Protein AF-A0A9E2P4Q6-F1 (afdb_monomer)

pLDDT: mean 70.93, std 13.13, range [40.0, 92.56]

Nearest PDB structures (foldseek):
  4heo-assembly2_B  TM=7.948E-01  e=6.466E+00  Hendra virus horse/Australia/Hendra/1994

Foldseek 3Di:
DLDDPVLVVVLVVQCVVDPDPVSNVVSVVVSQVVLVVSCVVQVFDADPVGCDPVSVLVSLCVVPDDPVVVVVLVVQCVVDPDPVSNVVSSVVSVVVSVVVVVVVVVVVD

Radius of gyration: 17.25 Å; Cα contacts (8 Å, |Δi|>4): 50; chains: 1; bounding box: 37×41×40 Å

Secondary structure (DSSP, 8-state):
--S-HHHHHHHHHHHHH--SHHHHHHHHHHHHHHHHHHHHHTTPPPBTTBS-HHHHHHHHHHHHS-HHHHHHHHHHHHH--SHHHHHHHHHHHHHHHHHHHHHHHHTT-

Mean predicted aligned error: 12.67 Å

Solvent-accessible surface area (backbone atoms only — not comparable to full-atom values): 6305 Å² total; per-residue (Å²): 120,94,62,55,73,66,58,52,49,50,50,53,50,53,55,68,68,38,88,44,73,69,50,39,50,50,55,51,48,55,50,52,48,54,51,46,54,46,24,55,81,66,76,38,70,68,50,99,93,38,73,40,71,66,38,51,47,56,47,51,46,68,75,76,42,54,72,68,57,46,50,50,52,55,49,51,55,68,66,41,89,45,71,67,56,44,47,52,57,50,50,55,51,50,51,53,52,51,52,51,51,52,50,58,60,63,72,73,110

Structure (mmCIF, N/CA/C/O backbone):
data_AF-A0A9E2P4Q6-F1
#
_entry.id   AF-A0A9E2P4Q6-F1
#
loop_
_atom_site.group_PDB
_atom_site.id
_atom_site.type_symbol
_atom_site.label_atom_id
_atom_site.label_alt_id
_atom_site.label_comp_id
_atom_site.label_asym_id
_atom_site.label_entity_id
_atom_site.label_seq_id
_atom_site.pdbx_PDB_ins_code
_atom_site.Cartn_x
_atom_site.Cartn_y
_atom_site.Cartn_z
_atom_site.occupancy
_atom_site.B_iso_or_equiv
_atom_site.auth_seq_id
_atom_site.auth_comp_id
_atom_site.auth_asym_id
_atom_site.auth_atom_id
_atom_site.pdbx_PDB_model_num
ATOM 1 N N . THR A 1 1 ? 0.460 -8.104 2.055 1.00 52.25 1 THR A N 1
ATOM 2 C CA . THR A 1 1 ? 1.035 -7.668 0.760 1.00 52.25 1 THR A CA 1
ATOM 3 C C . THR A 1 1 ? -0.127 -7.624 -0.206 1.00 52.25 1 THR A C 1
ATOM 5 O O . THR A 1 1 ? -1.015 -8.438 -0.014 1.00 52.25 1 THR A O 1
ATOM 8 N N . LEU A 1 2 ? -0.182 -6.671 -1.144 1.00 65.19 2 LEU A N 1
ATOM 9 C CA . LEU A 1 2 ? -1.323 -6.552 -2.075 1.00 65.19 2 LEU A CA 1
ATOM 10 C C . LEU A 1 2 ? -1.370 -7.691 -3.108 1.00 65.19 2 LEU A C 1
ATOM 12 O O . LEU A 1 2 ? -2.413 -7.941 -3.691 1.00 65.19 2 LEU A O 1
ATOM 16 N N . LEU A 1 3 ? -0.242 -8.376 -3.304 1.00 69.44 3 LEU A N 1
ATOM 17 C CA . LEU A 1 3 ? -0.119 -9.557 -4.151 1.00 69.44 3 LEU A CA 1
ATOM 18 C C . LEU A 1 3 ? -0.176 -10.836 -3.317 1.00 69.44 3 LEU A C 1
ATOM 20 O O . LEU A 1 3 ? 0.331 -10.858 -2.181 1.00 69.44 3 LEU A O 1
ATOM 24 N N . THR A 1 4 ? -0.711 -11.889 -3.931 1.00 74.12 4 THR A N 1
ATOM 25 C CA . THR A 1 4 ? -0.694 -13.270 -3.436 1.00 74.12 4 THR A CA 1
ATOM 26 C C . THR A 1 4 ? 0.733 -13.818 -3.350 1.00 74.12 4 THR A C 1
ATOM 28 O O . THR A 1 4 ? 1.673 -13.296 -3.962 1.00 74.12 4 THR A O 1
ATOM 31 N N . ASP A 1 5 ? 0.933 -14.893 -2.588 1.00 68.88 5 ASP A N 1
ATOM 32 C CA . ASP A 1 5 ? 2.251 -15.531 -2.494 1.00 68.88 5 ASP A CA 1
ATOM 33 C C . ASP A 1 5 ? 2.712 -16.159 -3.814 1.00 68.88 5 ASP A C 1
ATOM 35 O O . ASP A 1 5 ? 3.916 -16.188 -4.095 1.00 68.88 5 ASP A O 1
ATOM 39 N N . GLU A 1 6 ? 1.777 -16.572 -4.667 1.00 72.81 6 GLU A N 1
ATOM 40 C CA . GLU A 1 6 ? 2.077 -17.087 -6.000 1.00 72.81 6 GLU A CA 1
ATOM 41 C C . GLU A 1 6 ? 2.634 -15.982 -6.913 1.00 72.81 6 GLU A C 1
ATOM 43 O O . GLU A 1 6 ? 3.709 -16.135 -7.497 1.00 72.81 6 GLU A O 1
ATOM 48 N N . GLU A 1 7 ? 1.986 -14.813 -6.945 1.00 77.31 7 GLU A N 1
ATOM 49 C CA . GLU A 1 7 ? 2.436 -13.646 -7.720 1.00 77.31 7 GLU A C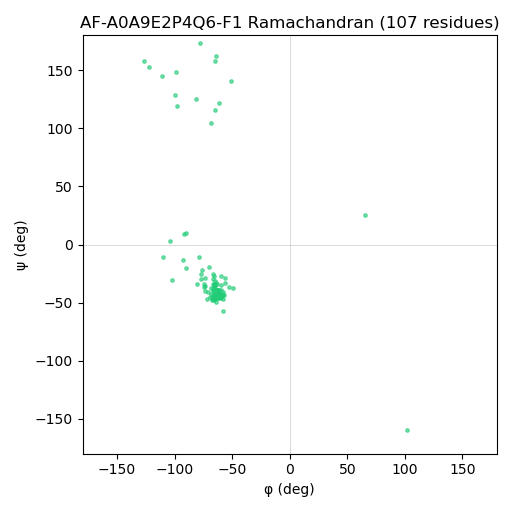A 1
ATOM 50 C C . GLU A 1 7 ? 3.817 -13.150 -7.264 1.00 77.31 7 GLU A C 1
ATOM 52 O O . GLU A 1 7 ? 4.692 -12.842 -8.080 1.00 77.31 7 GLU A O 1
ATOM 57 N N . ARG A 1 8 ? 4.070 -13.155 -5.951 1.00 76.25 8 ARG A N 1
ATOM 58 C CA . ARG A 1 8 ? 5.382 -12.798 -5.386 1.00 76.25 8 ARG A CA 1
ATOM 59 C C . ARG A 1 8 ? 6.463 -13.803 -5.759 1.00 76.25 8 ARG A C 1
ATOM 61 O O . ARG A 1 8 ? 7.605 -13.418 -6.027 1.00 76.25 8 ARG A O 1
ATOM 68 N N . THR A 1 9 ? 6.125 -15.087 -5.742 1.00 80.12 9 THR A N 1
ATOM 69 C CA . THR A 1 9 ? 7.049 -16.160 -6.121 1.00 80.12 9 THR A CA 1
ATOM 70 C C . THR A 1 9 ? 7.393 -16.058 -7.601 1.00 80.12 9 THR A C 1
ATOM 72 O O . THR A 1 9 ? 8.573 -16.098 -7.956 1.00 80.12 9 THR A O 1
ATOM 75 N N . ARG A 1 10 ? 6.394 -15.797 -8.448 1.00 84.62 10 ARG A N 1
ATOM 76 C CA . ARG A 1 10 ? 6.577 -15.563 -9.881 1.00 84.62 10 ARG A CA 1
ATOM 77 C C . ARG A 1 10 ? 7.484 -14.363 -10.156 1.00 84.62 10 ARG A C 1
ATOM 79 O O . ARG A 1 10 ? 8.424 -14.492 -10.935 1.00 84.62 10 ARG A O 1
ATOM 86 N N . PHE A 1 11 ? 7.286 -13.237 -9.468 1.00 84.25 11 PHE A N 1
ATOM 87 C CA . PHE A 1 11 ? 8.170 -12.072 -9.592 1.00 84.25 11 PHE A CA 1
ATOM 88 C C . PHE A 1 11 ? 9.620 -12.392 -9.203 1.00 84.25 11 PHE A C 1
A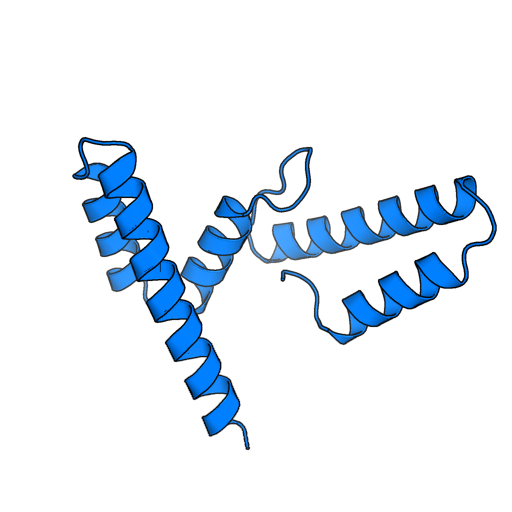TOM 90 O O . PHE A 1 11 ? 10.556 -12.033 -9.919 1.00 84.25 11 PHE A O 1
ATOM 97 N N . ARG A 1 12 ? 9.828 -13.108 -8.088 1.00 83.81 12 ARG A N 1
ATOM 98 C CA . ARG A 1 12 ? 11.173 -13.530 -7.660 1.00 83.81 12 ARG A CA 1
ATOM 99 C C . ARG A 1 12 ? 11.840 -14.427 -8.699 1.00 83.81 12 ARG A C 1
ATOM 101 O O . ARG A 1 12 ? 13.013 -14.219 -8.997 1.00 83.81 12 ARG A O 1
ATOM 108 N N . GLN A 1 13 ? 11.100 -15.377 -9.266 1.00 87.50 13 GLN A N 1
ATOM 109 C CA . GLN A 1 13 ? 11.609 -16.252 -10.321 1.00 87.50 13 GLN A CA 1
ATOM 110 C C . GLN A 1 13 ? 11.962 -15.466 -11.587 1.00 87.50 13 GLN A C 1
ATOM 112 O O . GLN A 1 13 ? 13.051 -15.646 -12.121 1.00 87.50 13 GLN A O 1
ATOM 117 N N . GLN A 1 14 ? 11.108 -14.540 -12.027 1.00 87.62 14 GLN A N 1
ATOM 118 C CA . GLN A 1 14 ? 11.386 -13.686 -13.188 1.00 87.62 14 GLN A CA 1
ATOM 119 C C . GLN A 1 14 ? 12.620 -12.801 -12.972 1.00 87.62 14 GLN A C 1
ATOM 121 O O . GLN A 1 14 ? 13.447 -12.664 -13.867 1.00 87.62 14 GLN A O 1
ATOM 126 N N . MET A 1 15 ? 12.800 -12.253 -11.768 1.00 90.44 15 MET A N 1
ATOM 127 C CA . MET A 1 15 ? 13.992 -11.475 -11.416 1.00 90.44 15 MET A CA 1
ATOM 128 C C . MET A 1 15 ? 15.274 -12.316 -11.380 1.00 90.44 15 MET A C 1
ATOM 130 O O . MET A 1 15 ? 16.342 -11.797 -11.706 1.00 90.44 15 MET A O 1
ATOM 134 N N . GLN A 1 16 ? 15.181 -13.588 -10.980 1.00 88.00 16 GLN A N 1
ATOM 135 C CA . GLN A 1 16 ? 16.305 -14.531 -11.007 1.00 88.00 16 GLN A CA 1
ATOM 136 C C . GLN A 1 16 ? 16.641 -14.995 -12.430 1.00 88.00 16 GLN A C 1
ATOM 138 O O . GLN A 1 16 ? 17.812 -15.187 -12.738 1.00 88.00 16 GLN A O 1
ATOM 143 N N . GLN A 1 17 ? 15.631 -15.155 -13.289 1.00 90.62 17 GLN A N 1
ATOM 144 C CA . GLN A 1 17 ? 15.797 -15.543 -14.694 1.00 90.62 17 GLN A CA 1
ATOM 145 C C . GLN A 1 17 ? 16.265 -14.381 -15.580 1.00 90.62 17 GLN A C 1
ATOM 147 O O . GLN A 1 17 ? 16.903 -14.617 -16.600 1.00 90.62 17 GLN A O 1
ATOM 152 N N . ALA A 1 18 ? 15.980 -13.134 -15.194 1.00 91.06 18 ALA A N 1
ATOM 153 C CA . ALA A 1 18 ? 16.427 -11.950 -15.914 1.00 91.06 18 ALA A CA 1
ATOM 154 C C . ALA A 1 18 ? 17.960 -11.824 -15.873 1.00 91.06 18 ALA A C 1
ATOM 156 O O . ALA A 1 18 ? 18.572 -11.612 -14.815 1.00 91.06 18 ALA A O 1
ATOM 157 N N . THR A 1 19 ? 18.570 -11.914 -17.054 1.00 90.69 19 THR A N 1
ATOM 158 C CA . THR A 1 19 ? 20.029 -11.927 -17.236 1.00 90.69 19 THR A CA 1
ATOM 159 C C . THR A 1 19 ? 20.611 -10.531 -17.418 1.00 90.69 19 THR A C 1
ATOM 161 O O . THR A 1 19 ? 21.797 -10.320 -17.171 1.00 90.69 19 THR A O 1
ATOM 164 N N . SER A 1 20 ? 19.769 -9.567 -17.797 1.00 92.56 20 SER A N 1
ATOM 165 C CA . SER A 1 20 ? 20.171 -8.193 -18.097 1.00 92.56 20 SER A CA 1
ATOM 166 C C . SER A 1 20 ? 19.449 -7.161 -17.230 1.00 92.56 20 SER A C 1
ATOM 168 O O . SER A 1 20 ? 18.305 -7.350 -16.811 1.00 92.56 20 SER A O 1
ATOM 170 N N . ASP A 1 21 ? 20.084 -6.009 -17.011 1.00 85.38 21 ASP A N 1
AT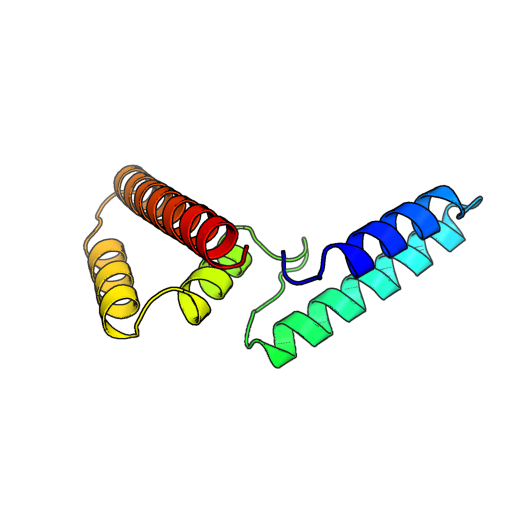OM 171 C CA . ASP A 1 21 ? 19.493 -4.907 -16.236 1.00 85.38 21 ASP A CA 1
ATOM 172 C C . ASP A 1 21 ? 18.232 -4.325 -16.902 1.00 85.38 21 ASP A C 1
ATOM 174 O O . ASP A 1 21 ? 17.259 -3.967 -16.233 1.00 85.38 21 ASP A O 1
ATOM 178 N N . ALA A 1 22 ? 18.199 -4.326 -18.238 1.00 89.00 22 ALA A N 1
ATOM 179 C CA . ALA A 1 22 ? 17.021 -3.951 -19.016 1.00 89.00 22 ALA A CA 1
ATOM 180 C C . ALA A 1 22 ? 15.830 -4.896 -18.762 1.00 89.00 22 ALA A C 1
ATOM 182 O O . ALA A 1 22 ? 14.705 -4.435 -18.561 1.00 89.00 22 ALA A O 1
ATOM 183 N N . GLU A 1 23 ? 16.072 -6.209 -18.694 1.00 87.44 23 GLU A N 1
ATOM 184 C CA . GLU A 1 23 ? 15.036 -7.204 -18.386 1.00 87.44 23 GLU A CA 1
ATOM 185 C C . GLU A 1 23 ? 14.530 -7.039 -16.953 1.00 87.44 23 GLU A C 1
ATOM 187 O O . GLU A 1 23 ? 13.325 -6.980 -16.719 1.00 87.44 23 GLU A O 1
ATOM 192 N N . ARG A 1 24 ? 15.440 -6.854 -15.991 1.00 81.81 24 ARG A N 1
ATOM 193 C CA . ARG A 1 24 ? 15.082 -6.587 -14.589 1.00 81.81 24 ARG A CA 1
ATOM 194 C C . ARG A 1 24 ? 14.257 -5.314 -14.440 1.00 81.81 24 ARG A C 1
ATOM 196 O O . ARG A 1 24 ? 13.322 -5.274 -13.641 1.00 81.81 24 ARG A O 1
ATOM 203 N N . THR A 1 25 ? 14.579 -4.274 -15.204 1.00 84.69 25 THR A N 1
ATOM 204 C CA . THR A 1 25 ? 13.820 -3.016 -15.210 1.00 84.69 25 THR A CA 1
ATOM 205 C C . THR A 1 25 ? 12.398 -3.230 -15.718 1.00 84.69 25 THR A C 1
ATOM 207 O O . THR A 1 25 ? 11.454 -2.729 -15.103 1.00 84.69 25 THR A O 1
ATOM 210 N N . ARG A 1 26 ? 12.237 -4.024 -16.782 1.00 85.94 26 ARG A N 1
ATOM 211 C CA . ARG A 1 26 ? 10.928 -4.387 -17.332 1.00 85.94 26 ARG A CA 1
ATOM 212 C C . ARG A 1 26 ? 10.097 -5.202 -16.340 1.00 85.94 26 ARG A C 1
ATOM 214 O O . ARG A 1 26 ? 8.988 -4.789 -16.018 1.00 85.94 26 ARG A O 1
ATOM 221 N N . VAL A 1 27 ? 10.679 -6.250 -15.756 1.00 84.69 27 VAL A N 1
ATOM 222 C CA . VAL A 1 27 ? 10.025 -7.096 -14.739 1.00 84.69 27 VAL A CA 1
ATOM 223 C C . VAL A 1 27 ? 9.587 -6.267 -13.524 1.00 84.69 27 VAL A C 1
ATOM 225 O O . VAL A 1 27 ? 8.478 -6.420 -13.016 1.00 84.69 27 VAL A O 1
ATOM 228 N N . ARG A 1 28 ? 10.417 -5.318 -13.066 1.00 83.88 28 ARG A N 1
ATOM 229 C CA . ARG A 1 28 ? 10.046 -4.385 -11.985 1.00 83.88 28 ARG A CA 1
ATOM 230 C C . ARG A 1 28 ? 8.911 -3.441 -12.377 1.00 83.88 28 ARG A C 1
ATOM 232 O O . ARG A 1 28 ? 8.100 -3.102 -11.520 1.00 83.88 28 ARG A O 1
ATOM 239 N N . ALA A 1 29 ? 8.875 -2.971 -13.622 1.00 84.12 29 ALA A N 1
ATOM 240 C CA . ALA A 1 29 ? 7.818 -2.086 -14.102 1.00 84.12 29 ALA A CA 1
ATOM 241 C C . ALA A 1 29 ? 6.468 -2.811 -14.169 1.00 84.12 29 ALA A C 1
ATOM 243 O O . ALA A 1 29 ? 5.492 -2.298 -13.627 1.00 84.12 29 ALA A O 1
ATOM 244 N N . GLU A 1 30 ? 6.448 -4.020 -14.728 1.00 84.94 30 GLU A N 1
ATOM 245 C CA . GLU A 1 30 ? 5.259 -4.880 -14.793 1.00 84.94 30 GLU A CA 1
ATOM 246 C C . GLU A 1 30 ? 4.754 -5.227 -13.386 1.00 84.94 30 GLU A C 1
ATOM 248 O O . GLU A 1 30 ? 3.573 -5.072 -13.085 1.00 84.94 30 GLU A O 1
ATOM 253 N N . HIS A 1 31 ? 5.662 -5.580 -12.471 1.00 82.69 31 HIS A N 1
ATOM 254 C CA . HIS A 1 31 ? 5.303 -5.852 -11.080 1.00 82.69 31 HIS A CA 1
ATOM 255 C C . HIS A 1 31 ? 4.723 -4.621 -10.367 1.00 82.69 31 HIS A C 1
ATOM 257 O O . HIS A 1 31 ? 3.755 -4.736 -9.622 1.00 82.69 31 HIS A O 1
ATOM 263 N N . ARG A 1 32 ? 5.262 -3.416 -10.606 1.00 79.00 32 ARG A N 1
ATOM 264 C CA . ARG A 1 32 ? 4.674 -2.176 -10.062 1.00 79.00 32 ARG A CA 1
ATOM 265 C C . ARG A 1 32 ? 3.286 -1.892 -10.632 1.00 79.00 32 ARG A C 1
ATOM 267 O O . ARG A 1 32 ? 2.451 -1.369 -9.899 1.00 79.00 32 ARG A O 1
ATOM 274 N N . GLN A 1 33 ? 3.056 -2.209 -11.904 1.00 82.25 33 GLN A N 1
ATOM 275 C CA . GLN A 1 33 ? 1.761 -2.019 -12.550 1.00 82.25 33 GLN A CA 1
ATOM 276 C C . GLN A 1 33 ? 0.705 -2.945 -11.944 1.00 82.25 33 GLN A C 1
ATOM 278 O O . GLN A 1 33 ? -0.314 -2.441 -11.492 1.00 82.25 33 GLN A O 1
ATOM 283 N N . GLN A 1 34 ? 1.015 -4.233 -11.768 1.00 78.94 34 GLN A N 1
ATOM 284 C CA . GLN A 1 34 ? 0.116 -5.179 -11.092 1.00 78.94 34 GLN A CA 1
ATOM 285 C C . GLN A 1 34 ? -0.239 -4.747 -9.671 1.00 78.94 34 GLN A C 1
ATOM 287 O O . GLN A 1 34 ? -1.395 -4.817 -9.263 1.00 78.94 34 GLN A O 1
ATOM 292 N N . ILE A 1 35 ? 0.749 -4.272 -8.905 1.00 74.75 35 ILE A N 1
ATOM 293 C CA . ILE A 1 35 ? 0.492 -3.765 -7.553 1.00 74.75 35 ILE A CA 1
ATOM 294 C C . ILE A 1 35 ? -0.448 -2.554 -7.624 1.00 74.75 35 ILE A C 1
ATOM 296 O O . ILE A 1 35 ? -1.334 -2.456 -6.782 1.00 74.75 35 ILE A O 1
ATOM 300 N N . ARG A 1 36 ? -0.281 -1.657 -8.608 1.0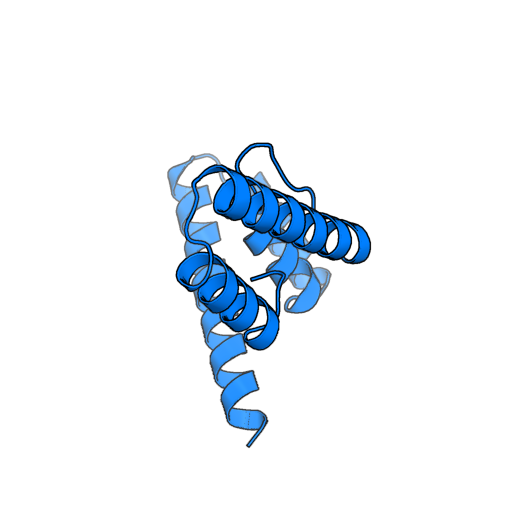0 74.88 36 ARG A N 1
ATOM 301 C CA . ARG A 1 36 ? -1.149 -0.486 -8.805 1.00 74.88 36 ARG A CA 1
ATOM 302 C C . ARG A 1 36 ? -2.566 -0.870 -9.187 1.00 74.88 36 ARG A C 1
ATOM 304 O O . ARG A 1 36 ? -3.476 -0.368 -8.550 1.00 74.88 36 ARG A O 1
ATOM 311 N N . GLU A 1 37 ? -2.740 -1.768 -10.146 1.00 75.88 37 GLU A N 1
ATOM 312 C CA . GLU A 1 37 ? -4.060 -2.269 -10.537 1.00 75.88 37 GLU A CA 1
ATOM 313 C C . GLU A 1 37 ? -4.765 -2.890 -9.332 1.00 75.88 37 GLU A C 1
ATOM 315 O O . GLU A 1 37 ? -5.890 -2.518 -9.011 1.00 75.88 37 GLU A O 1
ATOM 320 N N . ARG A 1 38 ? -4.054 -3.731 -8.568 1.00 70.31 38 ARG A N 1
ATOM 321 C CA . ARG A 1 38 ? -4.600 -4.292 -7.332 1.00 70.31 38 ARG A CA 1
ATOM 322 C C . ARG A 1 38 ? -4.957 -3.226 -6.318 1.00 70.31 38 ARG A C 1
ATOM 324 O O . ARG A 1 38 ? -6.007 -3.299 -5.695 1.00 70.31 38 ARG A O 1
ATOM 331 N N . ALA A 1 39 ? -4.082 -2.250 -6.125 1.00 64.94 39 ALA A N 1
ATOM 332 C CA . ALA A 1 39 ? -4.326 -1.155 -5.207 1.00 64.94 39 ALA A CA 1
ATOM 333 C C . ALA A 1 39 ? -5.543 -0.323 -5.626 1.00 64.94 39 ALA A C 1
ATOM 335 O O . ALA A 1 39 ? -6.358 -0.019 -4.769 1.00 64.94 39 ALA A O 1
ATOM 336 N N . GLU A 1 40 ? -5.726 -0.033 -6.913 1.00 64.94 40 GLU A N 1
ATOM 337 C CA . GLU A 1 40 ? -6.894 0.679 -7.445 1.00 64.94 40 GLU A CA 1
ATOM 338 C C . GLU A 1 40 ? -8.192 -0.116 -7.254 1.00 64.94 40 GLU A C 1
ATOM 340 O O . GLU A 1 40 ? -9.160 0.436 -6.730 1.00 64.94 40 GLU A O 1
ATOM 345 N N . GLU A 1 41 ? -8.199 -1.418 -7.569 1.00 63.06 41 GLU A N 1
ATOM 346 C CA . GLU A 1 41 ? -9.331 -2.321 -7.283 1.00 63.06 41 GLU A CA 1
ATOM 347 C C . GLU A 1 41 ? -9.711 -2.328 -5.796 1.00 63.06 41 GLU A C 1
ATOM 349 O O . GLU A 1 41 ? -10.859 -2.564 -5.423 1.00 63.06 41 GLU A O 1
ATOM 354 N N . MET A 1 42 ? -8.724 -2.074 -4.944 1.00 54.66 42 MET A N 1
ATOM 355 C CA . MET A 1 42 ? -8.818 -2.148 -3.494 1.00 54.66 42 MET A CA 1
ATOM 356 C C . MET A 1 42 ? -8.913 -0.766 -2.825 1.00 54.66 42 MET A C 1
ATOM 358 O O . MET A 1 42 ? -8.942 -0.688 -1.596 1.00 54.66 42 MET A O 1
ATOM 362 N N . GLY A 1 43 ? -8.969 0.321 -3.607 1.00 54.69 43 GLY A N 1
ATOM 363 C CA . GLY A 1 43 ? -9.063 1.702 -3.114 1.00 54.69 43 GLY A CA 1
ATOM 364 C C . GLY A 1 43 ? -7.835 2.199 -2.337 1.00 54.69 43 GLY A C 1
ATOM 365 O O . GLY A 1 43 ? -7.951 3.076 -1.483 1.00 54.69 43 GLY A O 1
ATOM 366 N N . VAL A 1 44 ? -6.661 1.622 -2.590 1.00 56.84 44 VAL A N 1
ATOM 367 C CA . VAL A 1 44 ? -5.388 1.911 -1.919 1.00 56.84 44 VAL A CA 1
ATOM 368 C C . VAL A 1 44 ? -4.535 2.844 -2.775 1.00 56.84 44 VAL A C 1
ATOM 370 O O . VAL A 1 44 ? -4.242 2.562 -3.933 1.00 56.84 44 VAL A O 1
ATOM 373 N N . GLU A 1 45 ? -4.051 3.935 -2.188 1.00 55.91 45 GLU A N 1
ATOM 374 C CA . GLU A 1 45 ? -3.121 4.844 -2.863 1.00 55.91 45 GLU A CA 1
ATOM 375 C C . GLU A 1 45 ? -1.674 4.314 -2.795 1.00 55.91 45 GLU A C 1
ATOM 377 O O . GLU A 1 45 ? -1.139 4.042 -1.709 1.00 55.91 45 GLU A O 1
ATOM 382 N N . ILE A 1 46 ? -1.025 4.179 -3.960 1.00 58.00 46 ILE A N 1
ATOM 383 C CA . ILE A 1 46 ? 0.396 3.816 -4.084 1.00 58.00 46 ILE A CA 1
ATOM 384 C C . ILE A 1 46 ? 1.235 5.076 -4.282 1.00 58.00 46 ILE A C 1
ATOM 386 O O . ILE A 1 46 ? 1.097 5.770 -5.287 1.00 58.00 46 ILE A O 1
ATOM 390 N N . GLY A 1 47 ? 2.156 5.326 -3.351 1.00 55.72 47 GLY A N 1
ATOM 391 C CA . GLY A 1 47 ? 3.117 6.420 -3.446 1.00 55.72 47 GLY A CA 1
ATOM 392 C C . GLY A 1 47 ? 4.286 6.130 -4.403 1.00 55.72 47 GLY A C 1
ATOM 393 O O . GLY A 1 47 ? 4.448 5.006 -4.885 1.00 55.72 47 GLY A O 1
ATOM 394 N N . PRO A 1 48 ? 5.150 7.126 -4.665 1.00 48.06 48 PRO A N 1
ATOM 395 C CA . PRO A 1 48 ? 6.284 7.003 -5.589 1.00 48.06 48 PRO A CA 1
ATOM 396 C C . PRO A 1 48 ? 7.289 5.901 -5.203 1.00 48.06 48 PRO A C 1
ATOM 398 O O . PRO A 1 48 ? 7.895 5.299 -6.088 1.00 48.06 48 PRO A O 1
ATOM 401 N N . ASP A 1 49 ? 7.394 5.568 -3.914 1.00 55.31 49 ASP A N 1
ATOM 402 C CA . ASP A 1 49 ? 8.267 4.506 -3.391 1.00 55.31 49 ASP A CA 1
ATOM 403 C C . ASP A 1 49 ? 7.572 3.129 -3.276 1.00 55.31 49 ASP A C 1
ATOM 405 O O . ASP A 1 49 ? 8.124 2.180 -2.716 1.00 55.31 49 ASP A O 1
ATOM 409 N N . GLY A 1 50 ? 6.357 2.991 -3.822 1.00 55.25 50 GLY A N 1
ATOM 410 C CA . GLY A 1 50 ? 5.535 1.781 -3.750 1.00 55.25 50 GLY A CA 1
ATOM 411 C C . GLY A 1 50 ? 4.422 1.871 -2.704 1.00 55.25 50 GLY A C 1
ATOM 412 O O . GLY A 1 50 ? 3.979 2.955 -2.319 1.00 55.25 50 GLY A O 1
ATOM 413 N N . VAL A 1 51 ? 3.911 0.713 -2.265 1.00 51.06 51 VAL A N 1
ATOM 414 C CA . VAL A 1 51 ? 2.911 0.670 -1.188 1.00 51.06 51 VAL A CA 1
ATOM 415 C C . VAL A 1 51 ? 3.610 1.110 0.089 1.00 51.06 51 VAL A C 1
ATOM 417 O O . VAL A 1 51 ? 4.385 0.353 0.672 1.00 51.06 51 VAL A O 1
ATOM 420 N N . SER A 1 52 ? 3.342 2.341 0.513 1.00 51.44 52 SER A N 1
ATOM 421 C CA . SER A 1 52 ? 3.755 2.833 1.822 1.00 51.44 52 SER A CA 1
ATOM 422 C C . SER A 1 52 ? 3.309 1.840 2.898 1.00 51.44 52 SER A C 1
ATOM 424 O O . SER A 1 52 ? 2.197 1.311 2.825 1.00 51.44 52 SER A O 1
ATOM 426 N N . THR A 1 53 ? 4.136 1.593 3.917 1.00 46.66 53 THR A N 1
ATOM 427 C CA . THR A 1 53 ? 3.741 0.802 5.096 1.00 46.66 53 THR A CA 1
ATOM 428 C C . THR A 1 53 ? 2.399 1.292 5.655 1.00 46.66 53 THR A C 1
ATOM 430 O O . THR A 1 53 ? 1.529 0.467 5.919 1.00 46.66 53 THR A O 1
ATOM 433 N N . ARG A 1 54 ? 2.156 2.616 5.629 1.00 47.78 54 ARG A N 1
ATOM 434 C CA . ARG A 1 54 ? 0.865 3.228 5.993 1.00 47.78 54 ARG A CA 1
ATOM 435 C C . ARG A 1 54 ? -0.284 2.877 5.044 1.00 47.78 54 ARG A C 1
ATOM 437 O O . ARG A 1 54 ? -1.409 2.746 5.507 1.00 47.78 54 ARG A O 1
ATOM 444 N N . SER A 1 55 ? -0.035 2.727 3.741 1.00 49.16 55 SER A N 1
ATOM 445 C CA . SER A 1 55 ? -1.052 2.313 2.754 1.00 49.16 55 SER A 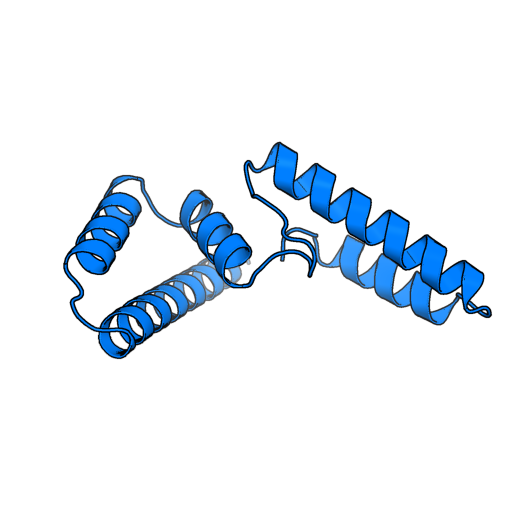CA 1
ATOM 446 C C . SER A 1 55 ? -1.383 0.823 2.872 1.00 49.16 55 SER A C 1
ATOM 448 O O . SER A 1 55 ? -2.528 0.421 2.684 1.00 49.16 55 SER A O 1
ATOM 450 N N . ARG A 1 56 ? -0.399 -0.011 3.231 1.00 50.50 56 ARG A N 1
ATOM 451 C CA . ARG A 1 56 ? -0.609 -1.436 3.519 1.00 50.50 56 ARG A CA 1
ATOM 452 C C . ARG A 1 56 ? -1.358 -1.644 4.835 1.00 50.50 56 ARG A C 1
ATOM 454 O O . ARG A 1 56 ? -2.222 -2.512 4.888 1.00 50.50 56 ARG A O 1
ATOM 461 N N . GLU A 1 57 ? -1.033 -0.864 5.863 1.00 49.50 57 GLU A N 1
ATOM 462 C CA . GLU A 1 57 ? -1.807 -0.780 7.104 1.00 49.50 57 GLU A CA 1
ATOM 463 C C . GLU A 1 57 ? -3.237 -0.352 6.801 1.00 49.50 57 GLU A C 1
ATOM 465 O O . GLU A 1 57 ? -4.141 -1.134 7.048 1.00 49.50 57 GLU A O 1
ATOM 470 N N . ALA A 1 58 ? -3.453 0.802 6.161 1.00 52.19 58 ALA A N 1
ATOM 471 C CA . ALA A 1 58 ? -4.785 1.296 5.798 1.00 52.19 58 ALA A CA 1
ATOM 472 C C . ALA A 1 58 ? -5.627 0.271 5.012 1.00 52.19 58 ALA A C 1
ATOM 474 O O . ALA A 1 58 ? -6.827 0.147 5.248 1.00 52.19 58 ALA A O 1
ATOM 475 N N . TYR A 1 59 ? -4.987 -0.507 4.136 1.00 52.66 59 TYR A N 1
ATOM 476 C CA . TYR A 1 59 ? -5.618 -1.605 3.409 1.00 52.66 59 TYR A CA 1
ATOM 477 C C . TYR A 1 59 ? -5.991 -2.805 4.301 1.00 52.66 59 TYR A C 1
ATOM 479 O O . TYR A 1 59 ? -7.110 -3.306 4.222 1.00 52.66 59 TYR A O 1
ATOM 487 N N . MET A 1 60 ? -5.098 -3.251 5.194 1.00 55.66 60 MET A N 1
ATOM 488 C CA . MET A 1 60 ? -5.418 -4.311 6.167 1.00 55.66 60 MET A CA 1
ATOM 489 C C . MET A 1 60 ? -6.498 -3.858 7.163 1.00 55.66 60 MET A C 1
ATOM 491 O O . MET A 1 60 ? -7.334 -4.666 7.562 1.00 55.66 60 MET A O 1
ATOM 495 N N . LEU A 1 61 ? -6.542 -2.560 7.492 1.00 55.06 61 LEU A N 1
ATOM 496 C CA . LEU A 1 61 ? -7.587 -1.968 8.327 1.00 55.06 61 LEU A CA 1
ATOM 497 C C . LEU A 1 61 ? -8.973 -2.006 7.677 1.00 55.06 61 LEU A C 1
ATOM 499 O O . LEU A 1 61 ? -9.958 -2.173 8.383 1.00 55.06 61 LEU A O 1
ATOM 503 N N . GLY A 1 62 ? -9.060 -1.863 6.352 1.00 56.22 62 GLY A N 1
ATOM 504 C CA . GLY A 1 62 ? -10.330 -1.895 5.617 1.00 56.22 62 GLY A CA 1
ATOM 505 C C . GLY A 1 62 ? -10.934 -3.292 5.429 1.00 56.22 62 GLY A C 1
ATOM 506 O O . GLY A 1 62 ? -12.133 -3.399 5.206 1.00 56.22 62 GLY A O 1
ATOM 507 N N . GLN A 1 63 ? -10.123 -4.351 5.515 1.00 56.12 63 GLN A N 1
ATOM 508 C CA . GLN A 1 63 ? -10.556 -5.742 5.308 1.00 56.12 63 GLN A CA 1
ATOM 509 C C . GLN A 1 63 ? -10.745 -6.528 6.614 1.00 56.12 63 GLN A C 1
ATOM 511 O O . GLN A 1 63 ? -11.577 -7.428 6.657 1.00 56.12 63 GLN A O 1
ATOM 516 N N . MET A 1 64 ? -9.988 -6.215 7.674 1.00 62.66 64 MET A N 1
ATOM 517 C CA . MET A 1 64 ? -9.990 -7.006 8.918 1.00 62.66 64 MET A CA 1
ATOM 518 C C . MET A 1 64 ? -10.633 -6.315 10.115 1.00 62.66 64 MET A C 1
ATOM 520 O O . MET A 1 64 ? -10.822 -6.967 11.141 1.00 62.66 64 MET A O 1
ATOM 524 N N . LEU A 1 65 ? -10.939 -5.020 10.027 1.00 69.94 65 LEU A N 1
ATOM 525 C CA . LEU A 1 65 ? -11.694 -4.317 11.058 1.00 69.94 65 LEU A CA 1
ATOM 526 C C . LEU A 1 65 ? -13.076 -3.944 10.547 1.00 69.94 65 LEU A C 1
ATOM 528 O O . LEU A 1 65 ? -13.265 -3.569 9.392 1.00 69.94 65 LEU A O 1
ATOM 532 N N . THR A 1 66 ? -14.031 -3.986 11.462 1.00 76.00 66 THR A N 1
ATOM 533 C CA . THR A 1 66 ? -15.353 -3.405 11.270 1.00 76.00 66 THR A CA 1
ATOM 534 C C . THR A 1 66 ? -15.258 -1.884 11.144 1.00 76.00 66 THR A C 1
ATOM 536 O O . THR A 1 66 ? -14.327 -1.247 11.650 1.00 76.00 66 THR A O 1
ATOM 539 N N . ASP A 1 67 ? -16.267 -1.261 10.533 1.00 62.59 67 ASP A N 1
ATOM 540 C CA . ASP A 1 67 ? -16.338 0.202 10.433 1.00 62.59 67 ASP A CA 1
ATOM 541 C C . ASP A 1 67 ? -16.278 0.894 11.800 1.00 62.59 67 ASP A C 1
ATOM 543 O O . ASP A 1 67 ? -15.689 1.968 11.935 1.00 62.59 67 ASP A O 1
ATOM 547 N N . GLN A 1 68 ? -16.824 0.258 12.840 1.00 71.12 68 GLN A N 1
ATOM 548 C CA . GLN A 1 68 ? -16.791 0.788 14.199 1.00 71.12 68 GLN A CA 1
ATOM 549 C C . GLN A 1 68 ? -15.370 0.792 14.783 1.00 71.12 68 GLN A C 1
ATOM 551 O O . GLN A 1 68 ? -14.958 1.778 15.396 1.00 71.12 68 GLN A O 1
ATOM 556 N N . GLU A 1 69 ? -14.601 -0.278 14.578 1.00 75.19 69 GLU A N 1
ATOM 557 C CA . GLU A 1 69 ? -13.214 -0.353 15.045 1.00 75.19 69 GLU A CA 1
ATOM 558 C C . GLU A 1 69 ? -12.309 0.624 14.270 1.00 75.19 69 GLU A C 1
ATOM 560 O O . GLU A 1 69 ? -11.458 1.289 14.864 1.00 75.19 69 GLU A O 1
ATOM 565 N N . ARG A 1 70 ? -12.549 0.799 12.962 1.00 72.00 70 ARG A N 1
ATOM 566 C CA . ARG A 1 70 ? -11.850 1.806 12.144 1.00 72.00 70 ARG A CA 1
ATOM 567 C C . ARG A 1 70 ? -12.110 3.226 12.636 1.00 72.00 70 ARG A C 1
ATOM 569 O O . ARG A 1 70 ? -11.173 4.014 12.769 1.00 72.00 70 ARG A O 1
ATOM 576 N N . LEU A 1 71 ? -13.370 3.557 12.922 1.00 73.31 71 LEU A N 1
ATOM 577 C CA . LEU A 1 71 ? -13.749 4.867 13.459 1.00 73.31 71 LEU A CA 1
ATOM 578 C C . LEU A 1 71 ? -13.071 5.137 14.804 1.00 73.31 71 LEU A C 1
ATOM 580 O O . LEU A 1 71 ? -12.521 6.222 14.993 1.00 73.31 71 LEU A O 1
ATOM 584 N N . ARG A 1 72 ? -13.034 4.144 15.702 1.00 80.00 72 ARG A N 1
ATOM 585 C CA . ARG A 1 72 ? -12.335 4.266 16.990 1.00 80.00 72 ARG A CA 1
ATOM 586 C C . ARG A 1 72 ? -10.845 4.528 16.822 1.00 80.00 72 ARG A C 1
ATOM 588 O O . ARG A 1 72 ? -10.326 5.434 17.466 1.00 80.00 72 ARG A O 1
ATOM 595 N N . PHE A 1 73 ? -10.171 3.794 15.940 1.00 80.75 73 PHE A N 1
ATOM 596 C CA . PHE A 1 73 ? -8.749 4.016 15.679 1.00 80.75 73 PHE A CA 1
ATOM 597 C C . PHE A 1 73 ? -8.486 5.429 15.135 1.00 80.75 73 PHE A C 1
ATOM 599 O O . PHE A 1 73 ? -7.585 6.125 15.602 1.00 80.75 73 PHE A O 1
ATOM 606 N N . HIS A 1 74 ? -9.308 5.900 14.192 1.00 76.12 74 HIS A N 1
ATOM 607 C CA . HIS A 1 74 ? -9.202 7.267 13.677 1.00 76.12 74 HIS A CA 1
ATOM 608 C C . HIS A 1 74 ? -9.438 8.328 14.755 1.00 76.12 74 HIS A C 1
ATOM 610 O O . HIS A 1 74 ? -8.744 9.348 14.773 1.00 76.12 74 HIS A O 1
ATOM 616 N N . GLU A 1 75 ? -10.389 8.094 15.655 1.00 78.19 75 GLU A N 1
ATOM 617 C CA . GLU A 1 75 ? -10.665 8.993 16.769 1.00 78.19 75 GLU A CA 1
ATOM 618 C C . GLU A 1 75 ? -9.486 9.047 17.751 1.00 78.19 75 GLU A C 1
ATOM 620 O O . GLU A 1 75 ? -9.012 10.138 18.067 1.00 78.19 75 GLU A O 1
ATOM 625 N N . GLN A 1 76 ? -8.937 7.894 18.142 1.00 81.19 76 GLN A N 1
ATOM 626 C CA . GLN A 1 76 ? -7.754 7.806 19.006 1.00 81.19 76 GLN A CA 1
ATOM 627 C C . GLN A 1 76 ? -6.532 8.481 18.374 1.00 81.19 76 GLN A C 1
ATOM 629 O O . GLN A 1 76 ? -5.848 9.268 19.020 1.00 81.19 76 GLN A O 1
ATOM 634 N N . MET A 1 77 ? -6.301 8.266 17.079 1.00 79.94 77 MET A N 1
ATOM 635 C CA . MET A 1 77 ? -5.220 8.920 16.336 1.00 79.94 77 MET A CA 1
ATOM 636 C C . MET A 1 77 ? -5.374 10.444 16.267 1.00 79.94 77 MET A C 1
ATOM 638 O O . MET A 1 77 ? -4.373 11.168 16.256 1.00 79.94 77 MET A O 1
ATOM 642 N N . ARG A 1 78 ? -6.619 10.937 16.210 1.00 77.62 78 ARG A N 1
ATOM 643 C CA . ARG A 1 78 ? -6.934 12.370 16.235 1.00 77.62 78 ARG A CA 1
ATOM 644 C C . ARG A 1 78 ? -6.757 12.968 17.630 1.00 77.62 78 ARG A C 1
ATOM 646 O O . ARG A 1 78 ? -6.330 14.116 17.729 1.00 77.62 78 ARG A O 1
ATOM 653 N N . GLN A 1 79 ? -7.086 12.210 18.675 1.00 83.56 79 GLN A N 1
ATOM 654 C CA . GLN A 1 79 ? -6.908 12.609 20.073 1.00 83.56 79 GLN A CA 1
ATOM 655 C C . GLN A 1 79 ? -5.438 12.568 20.507 1.00 83.56 79 GLN A C 1
ATOM 657 O O . GLN A 1 79 ? -5.036 13.372 21.343 1.00 83.56 79 GLN A O 1
ATOM 662 N N . ALA A 1 80 ? -4.630 11.693 19.905 1.00 85.94 80 ALA A N 1
ATOM 663 C CA . ALA A 1 80 ? -3.220 11.565 20.228 1.00 85.94 80 ALA A CA 1
ATOM 664 C C . ALA A 1 80 ? -2.452 12.865 19.940 1.00 85.94 80 ALA A C 1
ATOM 666 O O . ALA A 1 80 ? -2.406 13.365 18.802 1.00 85.94 80 ALA A O 1
ATOM 667 N N . THR A 1 81 ? -1.827 13.398 20.990 1.00 83.81 81 THR A N 1
ATOM 668 C CA . THR A 1 81 ? -1.192 14.729 20.975 1.00 83.81 81 THR A CA 1
ATOM 669 C C . THR A 1 81 ? 0.290 14.694 20.613 1.00 83.81 81 THR A C 1
ATOM 671 O O . THR A 1 81 ? 0.860 15.730 20.269 1.00 83.81 81 THR A O 1
ATOM 674 N N . SER A 1 82 ? 0.910 13.511 20.618 1.00 85.25 82 SER A N 1
ATOM 675 C CA . SER A 1 82 ? 2.333 13.332 20.329 1.00 85.25 82 SER A CA 1
ATOM 676 C C . SER A 1 82 ? 2.589 12.305 19.223 1.00 85.25 82 SER A C 1
ATOM 678 O O . SER A 1 82 ? 1.752 11.456 18.907 1.00 85.25 82 SER A O 1
ATOM 680 N N . ALA A 1 83 ? 3.765 12.402 18.597 1.00 70.94 83 ALA A N 1
ATOM 681 C CA . ALA A 1 83 ? 4.193 11.444 17.582 1.00 70.94 83 ALA A CA 1
ATOM 682 C C . ALA A 1 83 ? 4.394 10.040 18.172 1.00 70.94 83 ALA A C 1
ATOM 684 O O . ALA A 1 83 ? 3.993 9.067 17.544 1.00 70.94 83 ALA A O 1
ATOM 685 N N . GLU A 1 84 ? 4.937 9.956 19.387 1.00 77.56 84 GLU A N 1
ATOM 686 C CA . GLU A 1 84 ? 5.197 8.698 20.092 1.00 77.56 84 GLU A CA 1
ATOM 687 C C . GLU A 1 84 ? 3.896 7.967 20.452 1.00 77.56 84 GLU A C 1
ATOM 689 O O . GLU A 1 84 ? 3.762 6.768 20.236 1.00 77.56 84 GLU A O 1
ATOM 694 N N . GLU A 1 85 ? 2.883 8.696 20.914 1.00 75.62 85 GLU A N 1
ATOM 695 C CA . GLU A 1 85 ? 1.570 8.135 21.256 1.00 75.62 85 GLU A CA 1
ATOM 696 C C . GLU A 1 85 ? 0.846 7.608 20.010 1.00 75.62 85 GLU A C 1
ATOM 698 O O . GLU A 1 85 ? 0.275 6.521 20.012 1.00 75.62 85 GLU A O 1
ATOM 703 N N . ARG A 1 86 ? 0.976 8.322 18.886 1.00 72.75 86 ARG A N 1
ATOM 704 C CA . ARG A 1 86 ? 0.507 7.845 17.578 1.00 72.75 86 ARG A CA 1
ATOM 705 C C . ARG A 1 86 ? 1.285 6.632 17.074 1.00 72.75 86 ARG A C 1
ATOM 707 O O . ARG A 1 86 ? 0.752 5.879 16.265 1.00 72.75 86 ARG A O 1
ATOM 714 N N . GLU A 1 87 ? 2.553 6.482 17.439 1.00 73.50 87 GLU A N 1
ATOM 715 C CA . GLU A 1 87 ? 3.361 5.318 17.065 1.00 73.50 87 GLU A CA 1
ATOM 716 C C . GLU A 1 87 ? 2.907 4.085 17.844 1.00 73.50 87 GLU A C 1
ATOM 718 O O . GLU A 1 87 ? 2.567 3.082 17.222 1.00 73.50 87 GLU A O 1
ATOM 723 N N . ARG A 1 88 ? 2.718 4.213 19.164 1.00 80.31 88 ARG A N 1
ATOM 724 C CA . ARG A 1 88 ? 2.159 3.143 20.007 1.00 80.31 88 ARG A CA 1
ATOM 725 C C . ARG A 1 88 ? 0.784 2.676 19.535 1.00 80.31 88 ARG A C 1
ATOM 727 O O . ARG A 1 88 ? 0.556 1.478 19.425 1.00 80.31 88 ARG A O 1
ATOM 734 N N . LEU A 1 89 ? -0.1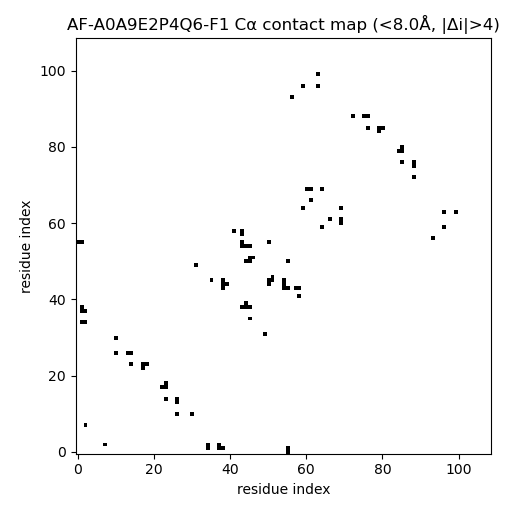07 3.607 19.178 1.00 79.44 89 LEU A N 1
ATOM 735 C CA . LEU A 1 89 ? -1.430 3.266 18.637 1.00 79.44 89 LEU A CA 1
ATOM 736 C C . LEU A 1 89 ? -1.342 2.446 17.339 1.00 79.44 89 LEU A C 1
ATOM 738 O O . LEU A 1 89 ? -2.177 1.576 17.102 1.00 79.44 89 LEU A O 1
ATOM 742 N N . ARG A 1 90 ? -0.337 2.701 16.490 1.00 73.88 90 ARG A N 1
ATOM 743 C CA . ARG A 1 90 ? -0.107 1.901 15.275 1.00 73.88 90 ARG A CA 1
ATOM 744 C C . ARG A 1 90 ? 0.473 0.529 15.596 1.00 73.88 90 ARG A C 1
ATOM 746 O O . ARG A 1 90 ? 0.080 -0.447 14.969 1.00 73.88 90 ARG A O 1
ATOM 753 N N . GLU A 1 91 ? 1.390 0.443 16.555 1.00 77.12 91 GLU A N 1
ATOM 754 C CA . GLU A 1 91 ? 1.962 -0.836 16.988 1.00 77.12 91 GLU A CA 1
ATOM 755 C C . GLU A 1 91 ? 0.906 -1.758 17.606 1.00 77.12 91 GLU A C 1
ATOM 757 O O . GLU A 1 91 ? 0.829 -2.929 17.239 1.00 77.12 91 GLU A O 1
ATOM 762 N N . GLU A 1 92 ? 0.034 -1.224 18.460 1.00 82.19 92 GLU A N 1
ATOM 763 C CA . GLU A 1 92 ? -1.063 -1.982 19.073 1.00 82.19 92 GLU A CA 1
ATOM 764 C C . GLU A 1 92 ? -2.032 -2.524 18.011 1.00 82.19 92 GLU A C 1
ATOM 766 O O . GLU A 1 92 ? -2.404 -3.700 18.002 1.00 82.19 92 GLU A O 1
ATOM 771 N N . LEU A 1 93 ? -2.371 -1.678 17.039 1.00 77.44 93 LEU A N 1
ATOM 772 C CA . LEU A 1 93 ? -3.197 -2.055 15.900 1.00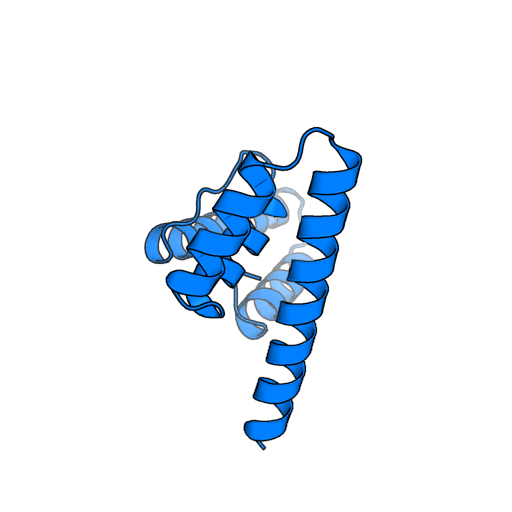 77.44 93 LEU A CA 1
ATOM 773 C C . LEU A 1 93 ? -2.535 -3.141 15.038 1.00 77.44 93 LEU A C 1
ATOM 775 O O . LEU A 1 93 ? -3.200 -4.079 14.593 1.00 77.44 93 LEU A O 1
ATOM 779 N N . HIS A 1 94 ? -1.223 -3.035 14.817 1.00 71.25 94 HIS A N 1
ATOM 780 C CA . HIS A 1 94 ? -0.443 -4.049 14.114 1.00 71.25 94 HIS A CA 1
ATOM 781 C C . HIS A 1 94 ? -0.460 -5.397 14.831 1.00 71.25 94 HIS A C 1
ATOM 783 O O . HIS A 1 94 ? -0.601 -6.434 14.176 1.00 71.25 94 HIS A O 1
ATOM 789 N N . GLU A 1 95 ? -0.309 -5.399 16.153 1.00 75.69 95 GLU A N 1
ATOM 790 C CA . GLU A 1 95 ? -0.300 -6.624 16.947 1.00 75.69 95 GLU A CA 1
ATOM 791 C C . GLU A 1 95 ? -1.662 -7.321 16.907 1.00 75.69 95 GLU A C 1
ATOM 793 O O . GLU A 1 95 ? -1.737 -8.520 16.626 1.00 75.69 95 GLU A O 1
ATOM 798 N N . MET A 1 96 ? -2.746 -6.557 17.051 1.00 76.19 96 MET A N 1
ATOM 799 C CA . MET A 1 96 ? -4.110 -7.072 16.933 1.00 76.19 96 MET A CA 1
ATOM 800 C C . MET A 1 96 ? -4.378 -7.696 15.553 1.00 76.19 96 MET A C 1
ATOM 802 O O . MET A 1 96 ? -4.925 -8.798 15.455 1.00 76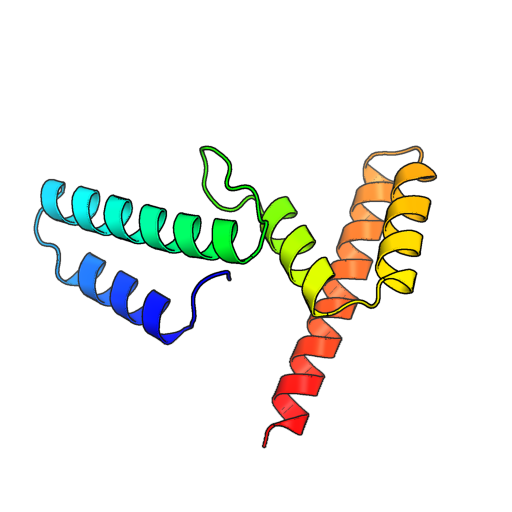.19 96 MET A O 1
ATOM 806 N N . LEU A 1 97 ? -3.966 -7.027 14.470 1.00 72.31 97 LEU A N 1
ATOM 807 C CA . LEU A 1 97 ? -4.108 -7.561 13.110 1.00 72.31 97 LEU A CA 1
ATOM 808 C C . LEU A 1 97 ? -3.306 -8.850 12.911 1.00 72.31 97 LEU A C 1
ATOM 810 O O . LEU A 1 97 ? -3.779 -9.788 12.268 1.00 72.31 97 LEU A O 1
ATOM 814 N N . ARG A 1 98 ? -2.093 -8.911 13.470 1.00 68.19 98 ARG A N 1
ATOM 815 C CA . ARG A 1 98 ? -1.247 -10.105 13.414 1.00 68.19 98 ARG A CA 1
ATOM 816 C C . ARG A 1 98 ? -1.903 -11.288 14.123 1.00 68.19 98 ARG A C 1
ATOM 818 O O . ARG A 1 98 ? -1.883 -12.389 13.579 1.00 68.19 98 ARG A O 1
ATOM 825 N N . GLN A 1 99 ? -2.498 -11.058 15.291 1.00 73.44 99 GLN A N 1
ATOM 826 C CA . GLN A 1 99 ? -3.213 -12.094 16.037 1.00 73.44 99 GLN A CA 1
ATOM 827 C C . GLN A 1 99 ? -4.426 -12.615 15.259 1.00 73.44 99 GLN A C 1
ATOM 829 O O . GLN A 1 99 ? -4.560 -13.827 15.102 1.00 73.44 99 GLN A O 1
ATOM 834 N N . ARG A 1 100 ? -5.249 -11.728 14.677 1.00 69.69 100 ARG A N 1
ATOM 835 C CA . ARG A 1 100 ? -6.372 -12.141 13.812 1.00 69.69 100 ARG A CA 1
ATOM 836 C C . ARG A 1 100 ? -5.908 -12.960 12.608 1.00 69.69 100 ARG A C 1
ATOM 838 O O . ARG A 1 100 ? -6.513 -13.976 12.297 1.00 69.69 100 ARG A O 1
ATOM 845 N N . LEU A 1 101 ? -4.816 -12.555 11.959 1.00 60.72 101 LEU A N 1
ATOM 846 C CA . LEU A 1 101 ? -4.242 -13.298 10.834 1.00 60.72 101 LEU A CA 1
ATOM 847 C C . LEU A 1 101 ? -3.763 -14.699 11.223 1.00 60.72 101 LEU A C 1
ATOM 849 O O . LEU A 1 101 ? -3.929 -15.625 10.435 1.00 60.72 101 LEU A O 1
ATOM 853 N N . GLN A 1 102 ? -3.167 -14.859 12.408 1.00 62.19 102 GLN A N 1
ATOM 854 C CA . GLN A 1 102 ? -2.790 -16.181 12.914 1.00 62.19 102 GLN A CA 1
ATOM 855 C C . GLN A 1 102 ? -4.028 -17.045 13.160 1.00 62.19 102 GLN A C 1
ATOM 857 O O . GLN A 1 102 ? -4.083 -18.161 12.656 1.00 62.19 102 GLN A O 1
ATOM 862 N N . GLN A 1 103 ? -5.056 -16.493 13.806 1.00 64.69 103 GLN A N 1
ATOM 863 C CA . GLN A 1 103 ? -6.303 -17.216 14.067 1.00 64.69 103 GLN A CA 1
ATOM 864 C C . GLN A 1 103 ? -7.024 -17.629 12.779 1.00 64.69 103 GLN A C 1
ATOM 866 O O . GLN A 1 103 ? -7.393 -18.787 12.634 1.00 64.69 103 GLN A O 1
ATOM 871 N N . SER A 1 104 ? -7.143 -16.735 11.793 1.00 61.31 104 SER A N 1
ATOM 872 C CA . SER A 1 104 ? -7.749 -17.077 10.498 1.00 61.31 104 SER A CA 1
ATOM 873 C C . SER A 1 104 ? -6.928 -18.086 9.686 1.00 61.31 104 SER A C 1
ATOM 875 O O . SER A 1 104 ? -7.492 -18.797 8.859 1.00 61.31 104 SER A O 1
ATOM 877 N N . ALA A 1 105 ? -5.610 -18.162 9.899 1.00 52.31 105 ALA A N 1
ATOM 878 C CA . ALA A 1 105 ? -4.767 -19.192 9.294 1.00 52.31 105 ALA A CA 1
ATOM 879 C C . ALA A 1 105 ? -4.904 -20.555 10.000 1.00 52.31 105 ALA A C 1
ATOM 881 O O 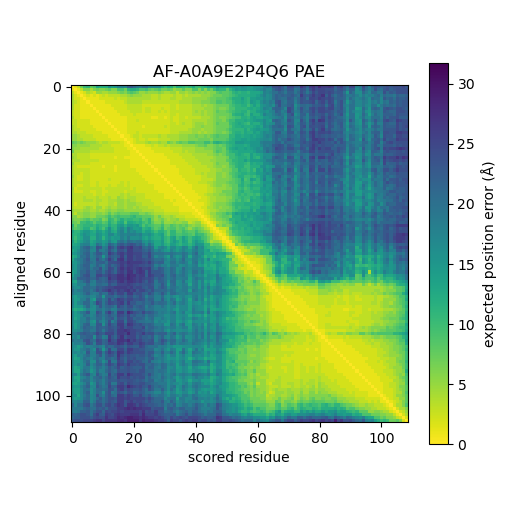. ALA A 1 105 ? -4.756 -21.585 9.347 1.00 52.31 105 ALA A O 1
ATOM 882 N N . GLU A 1 106 ? -5.196 -20.562 11.304 1.00 51.88 106 GLU A N 1
ATOM 883 C CA . GLU A 1 106 ? -5.428 -21.772 12.106 1.00 51.88 106 GLU A CA 1
ATOM 884 C C . GLU A 1 106 ? -6.850 -22.337 11.928 1.00 51.88 106 GLU A C 1
ATOM 886 O O . GLU A 1 106 ? -7.020 -23.551 11.906 1.00 51.88 106 GLU A O 1
ATOM 891 N N . GLU A 1 107 ? -7.869 -21.492 11.736 1.00 50.19 107 GLU A N 1
ATOM 892 C CA . GLU A 1 107 ? -9.267 -21.915 11.509 1.00 50.19 107 GLU A CA 1
ATOM 893 C C . GLU A 1 107 ? -9.551 -22.394 10.071 1.00 50.19 107 GLU A C 1
ATOM 895 O O . GLU A 1 107 ? -10.610 -22.955 9.796 1.00 50.19 107 GLU A O 1
ATOM 900 N N . GLY A 1 108 ? -8.616 -22.173 9.141 1.00 46.31 108 GLY A N 1
ATOM 901 C CA . GLY A 1 108 ? -8.705 -22.614 7.745 1.00 46.31 108 GLY A CA 1
ATOM 902 C C . GLY A 1 108 ? -8.126 -24.007 7.458 1.00 46.31 108 GLY A C 1
ATOM 903 O O . GLY A 1 108 ? -7.957 -24.334 6.280 1.00 46.31 108 GLY A O 1
ATOM 904 N N . GLN A 1 109 ? -7.780 -24.793 8.489 1.00 40.00 109 GLN A N 1
ATOM 905 C CA . GLN A 1 109 ? -7.250 -26.163 8.375 1.00 40.00 109 GLN A CA 1
ATOM 906 C C . GLN A 1 109 ? -8.293 -27.237 8.693 1.00 40.00 109 GLN A C 1
ATOM 908 O O . GLN A 1 109 ? -9.023 -27.090 9.696 1.00 40.00 109 GLN A O 1
#

Sequence (109 aa):
TLLTDEERTRFRQQMQQATSDAERTRVRAEHRQQIRERAEEMGVEIGPDGVSTRSREAYMLGQMLTDQERLRFHEQMRQATSAEERERLREELHEMLRQRLQQSAEEGQ